Protein AF-A0A416TYQ8-F1 (afdb_monomer)

pLDDT: mean 75.51, std 12.9, range [42.41, 91.94]

Radius of gyration: 26.76 Å; Cα contacts (8 Å, |Δi|>4): 107; chains: 1; bounding box: 52×26×73 Å

Foldseek 3Di:
DADPPPRDDDDPVCLVVQADPVPRDRHPPVPPDCVVVLVVLVCQLVVLQVVLVCLLVVQLVVLLVQCADPVRDRPPVSSVVSNVVSNVVSVVSNVVSVVSVVVSVVVVVVD

Secondary structure (DSSP, 8-state):
-B-TTT-PBPPHHHHHTTB-TTT-PBP------THHHHHHHHHHHHHHHHHHHHHHHHHHHHHHHHTB-TTS-B-HHHHHHHHHHHHHHHHHHHHHHHHHHHHHHHHHHT-

Solvent-accessible surface area (backbone atoms only — not comparable to full-atom values): 6017 Å² total; per-residue (Å²): 102,62,42,94,83,78,65,46,75,50,50,76,64,36,55,72,69,26,32,40,88,88,74,70,46,72,46,86,56,76,70,81,69,62,60,66,58,55,54,49,50,56,49,49,18,54,48,33,41,52,50,15,52,46,39,37,56,50,23,52,55,45,15,66,67,65,12,36,45,102,86,66,47,78,35,65,70,50,23,52,51,45,32,49,53,22,48,52,52,16,52,52,42,29,50,51,14,51,51,48,41,49,52,49,54,50,56,62,74,76,106

Mean predicted aligned error: 15.18 Å

Structure (mmCIF, N/CA/C/O backbone):
data_AF-A0A416TYQ8-F1
#
_entry.id   AF-A0A416TYQ8-F1
#
loop_
_atom_site.group_PDB
_atom_site.id
_atom_site.type_symbol
_atom_site.label_atom_id
_atom_site.label_alt_id
_atom_site.label_comp_id
_atom_site.label_asym_id
_atom_site.label_entity_id
_atom_site.label_seq_id
_atom_site.pdbx_PDB_ins_code
_atom_site.Cartn_x
_atom_site.Cartn_y
_atom_site.Cartn_z
_atom_site.occupancy
_atom_site.B_iso_or_equiv
_atom_site.auth_seq_id
_atom_site.auth_comp_id
_atom_site.auth_asym_id
_atom_site.auth_atom_id
_atom_site.pdbx_PDB_model_num
ATOM 1 N N . MET A 1 1 ? -18.991 17.679 38.562 1.00 63.88 1 MET A N 1
ATOM 2 C CA . MET A 1 1 ? -20.433 17.371 38.404 1.00 63.88 1 MET A CA 1
ATOM 3 C C . MET A 1 1 ? -21.068 17.272 39.784 1.00 63.88 1 MET A C 1
ATOM 5 O O . MET A 1 1 ? -20.358 16.919 40.717 1.00 63.88 1 MET A O 1
ATOM 9 N N . LYS A 1 2 ? -22.349 17.619 39.946 1.00 67.56 2 LYS A N 1
ATOM 10 C CA . LYS A 1 2 ? -23.061 17.496 41.232 1.00 67.56 2 LYS A CA 1
ATOM 11 C C . LYS A 1 2 ? -23.978 16.284 41.198 1.00 67.56 2 LYS A C 1
ATOM 13 O O . LYS A 1 2 ? -24.562 15.996 40.157 1.00 67.56 2 LYS A O 1
ATOM 18 N N . CYS A 1 3 ? -24.085 15.578 42.317 1.00 68.00 3 CYS A N 1
ATOM 19 C CA . CYS A 1 3 ? -25.016 14.470 42.428 1.00 68.00 3 CYS A CA 1
ATOM 20 C C . CYS A 1 3 ? -26.431 15.044 42.406 1.00 68.00 3 CYS A C 1
ATOM 22 O O . CYS A 1 3 ? -26.747 15.929 43.201 1.00 68.00 3 CYS A O 1
ATOM 24 N N . THR A 1 4 ? -27.277 14.542 41.513 1.00 68.69 4 THR A N 1
ATOM 25 C CA . THR A 1 4 ? -28.647 15.033 41.302 1.00 68.69 4 THR A CA 1
ATOM 26 C C . THR A 1 4 ? -29.543 14.860 42.529 1.00 68.69 4 THR A C 1
ATOM 28 O O . THR A 1 4 ? -30.579 15.503 42.625 1.00 68.69 4 THR A O 1
ATOM 31 N N . GLU A 1 5 ? -29.137 14.011 43.475 1.00 71.06 5 GLU A N 1
ATOM 32 C CA . GLU A 1 5 ? -29.953 13.602 44.621 1.00 71.06 5 GLU A CA 1
ATOM 33 C C . GLU A 1 5 ? -29.480 14.221 45.930 1.00 71.06 5 GLU A C 1
ATOM 35 O O . GLU A 1 5 ? -30.285 14.742 46.692 1.00 71.06 5 GLU A O 1
ATOM 40 N N . CYS A 1 6 ? -28.173 14.191 46.202 1.00 73.12 6 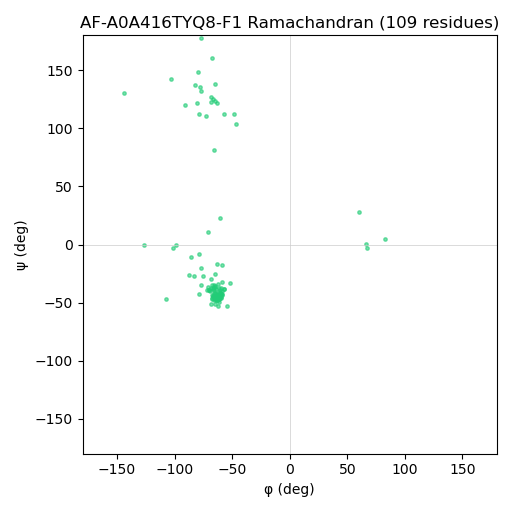CYS A N 1
ATOM 41 C CA . CYS A 1 6 ? -27.629 14.759 47.436 1.00 73.12 6 CYS A CA 1
ATOM 42 C C . CYS A 1 6 ? -26.994 16.140 47.248 1.00 73.12 6 CYS A C 1
ATOM 44 O O . CYS A 1 6 ? -26.508 16.720 48.214 1.00 73.12 6 CYS A O 1
ATOM 46 N N . GLY A 1 7 ? -26.937 16.666 46.019 1.00 70.06 7 GLY A N 1
ATOM 47 C CA . GLY A 1 7 ? -26.380 17.989 45.715 1.00 70.06 7 GLY A CA 1
ATOM 48 C C . GLY A 1 7 ? -24.869 18.127 45.941 1.00 70.06 7 GLY A C 1
ATOM 49 O O . GLY A 1 7 ? -24.304 19.180 45.642 1.00 70.06 7 GLY A O 1
ATOM 50 N N . LYS A 1 8 ? -24.201 17.075 46.436 1.00 76.94 8 LYS A N 1
ATOM 51 C CA . LYS A 1 8 ? -22.760 17.051 46.697 1.00 76.94 8 LYS A CA 1
ATOM 52 C C . LYS A 1 8 ? -21.981 17.174 45.388 1.00 76.94 8 LYS A C 1
ATOM 54 O O . LYS A 1 8 ? -22.319 16.537 44.386 1.00 76.94 8 LYS A O 1
ATOM 59 N N . GLU A 1 9 ? -20.915 17.966 45.405 1.00 76.25 9 GLU A N 1
ATOM 60 C CA . GLU A 1 9 ? -19.928 17.980 44.326 1.00 76.25 9 GLU A CA 1
ATOM 61 C C . GLU A 1 9 ? -19.157 16.663 44.305 1.00 76.25 9 GLU A C 1
ATOM 63 O O . GLU A 1 9 ? -18.557 16.265 45.303 1.00 76.25 9 GLU A O 1
ATOM 68 N N . LEU A 1 10 ? -19.204 15.976 43.165 1.00 67.38 10 LEU A N 1
ATOM 69 C CA . LEU A 1 10 ? -18.478 14.734 42.981 1.00 67.38 10 LEU A CA 1
ATOM 70 C C . LEU A 1 10 ? -17.003 14.987 42.728 1.00 67.38 10 LEU A C 1
ATOM 72 O O . LEU A 1 10 ? -16.651 15.732 41.803 1.00 67.38 10 LEU A O 1
ATOM 76 N N . THR A 1 11 ? -16.165 14.257 43.456 1.00 71.94 11 THR A N 1
ATOM 77 C CA . THR A 1 11 ? -14.738 14.145 43.147 1.00 71.94 11 THR A CA 1
ATOM 78 C C . THR A 1 11 ? -14.521 13.376 41.838 1.00 71.94 11 THR A C 1
ATOM 80 O O . THR A 1 11 ? -15.406 12.668 41.352 1.00 71.94 11 THR A O 1
ATOM 83 N N . ALA A 1 12 ? -13.341 13.528 41.231 1.00 67.38 12 ALA A N 1
ATOM 84 C CA . ALA A 1 12 ? -13.008 12.873 39.962 1.00 67.38 12 ALA A CA 1
ATOM 85 C C . ALA A 1 12 ? -13.106 11.334 40.038 1.00 67.38 12 ALA A C 1
ATOM 87 O O . ALA A 1 12 ? -13.504 10.697 39.067 1.00 67.38 12 ALA A O 1
ATOM 88 N N . GLU A 1 13 ? -12.815 10.748 41.204 1.00 65.19 13 GLU A N 1
ATOM 89 C CA . GLU A 1 13 ? -12.949 9.307 41.459 1.00 65.19 13 GLU A CA 1
ATOM 90 C C . GLU A 1 13 ? -14.413 8.851 41.554 1.00 65.19 13 GLU A C 1
ATOM 92 O O . GLU A 1 13 ? -14.776 7.811 41.012 1.00 65.19 13 GLU A O 1
ATOM 97 N N . GLU A 1 14 ? -15.293 9.641 42.180 1.00 65.00 14 GLU A N 1
ATOM 98 C CA . GLU A 1 14 ? -16.728 9.319 42.246 1.00 65.00 14 GLU A CA 1
ATOM 99 C C . GLU A 1 14 ? -17.392 9.435 40.857 1.00 65.00 14 GLU A C 1
ATOM 101 O O . GLU A 1 14 ? -18.347 8.718 40.552 1.00 65.00 14 GLU A O 1
ATOM 106 N N . GLN A 1 15 ? -16.869 10.316 39.993 1.00 63.31 15 GLN A N 1
ATOM 107 C CA . GLN A 1 15 ? -17.300 10.422 38.594 1.00 63.31 15 GLN A CA 1
ATOM 108 C C . GLN A 1 15 ? -16.832 9.219 37.763 1.00 63.31 15 GLN A C 1
ATOM 110 O O . GLN A 1 15 ? -17.585 8.751 36.913 1.00 63.31 15 GLN A O 1
ATOM 115 N N . SER A 1 16 ? -15.633 8.682 38.015 1.00 61.28 16 SER A N 1
ATOM 116 C CA . SER A 1 16 ? -15.116 7.522 37.274 1.00 61.28 16 SER A CA 1
ATOM 117 C C . SER A 1 16 ? -15.734 6.194 37.723 1.00 61.28 16 SER A C 1
ATOM 119 O O . SER A 1 16 ? -15.993 5.332 36.887 1.00 61.28 16 SER A O 1
ATOM 121 N N . GLN A 1 17 ? -16.037 6.037 39.016 1.00 65.94 17 GLN A N 1
ATOM 122 C CA . GLN A 1 17 ? -16.708 4.846 39.556 1.00 65.94 17 GLN A CA 1
ATOM 123 C C . GLN A 1 17 ? -18.226 4.831 39.315 1.00 65.94 17 GLN A C 1
ATOM 125 O O . GLN A 1 17 ? -18.887 3.831 39.609 1.00 65.94 17 GLN A O 1
ATOM 130 N N . GLY A 1 18 ? -18.801 5.929 38.811 1.00 63.72 18 GLY A N 1
ATOM 131 C CA . GLY A 1 18 ? -20.233 6.026 38.522 1.00 63.72 18 GLY A CA 1
ATOM 132 C C . GLY A 1 18 ? -21.106 5.822 39.761 1.00 63.72 18 GLY A C 1
ATOM 133 O O . GLY A 1 18 ? -22.222 5.326 39.652 1.00 63.72 18 GLY A O 1
ATOM 134 N N . THR A 1 19 ? -20.603 6.144 40.956 1.00 69.00 19 THR A N 1
ATOM 135 C CA . THR A 1 19 ? -21.332 5.972 42.221 1.00 69.00 19 THR A CA 1
ATOM 136 C C . THR A 1 19 ? -20.998 7.124 43.162 1.00 69.00 19 THR A C 1
ATOM 138 O O . THR A 1 19 ? -19.832 7.441 43.381 1.00 69.00 19 THR A O 1
ATOM 141 N N . CYS A 1 20 ? -22.016 7.767 43.736 1.00 71.56 20 CYS A N 1
ATOM 142 C CA . CYS A 1 20 ? -21.799 8.816 44.730 1.00 71.56 20 CYS A CA 1
ATOM 143 C C . CYS A 1 20 ? -21.529 8.195 46.107 1.00 71.56 20 CYS A C 1
ATOM 145 O O . CYS A 1 20 ? -22.407 7.522 46.647 1.00 71.56 20 CYS A O 1
ATOM 147 N N . SER A 1 21 ? -20.380 8.477 46.730 1.00 71.31 21 SER A N 1
ATOM 148 C CA . SER A 1 21 ? -20.043 7.936 48.062 1.00 71.31 21 SER A CA 1
ATOM 149 C C . SER A 1 21 ? -20.991 8.443 49.158 1.00 71.31 21 SER A C 1
ATOM 151 O O . SER A 1 21 ? -21.218 7.781 50.163 1.00 71.31 21 SER A O 1
ATOM 153 N N . SER A 1 22 ? -21.610 9.612 48.950 1.00 70.12 22 SER A N 1
ATOM 154 C CA . SER A 1 22 ? -22.479 10.237 49.955 1.00 70.12 22 SER A CA 1
ATOM 155 C C . SER A 1 22 ? -23.917 9.721 49.973 1.00 70.12 22 SER A C 1
ATOM 157 O O . SER A 1 22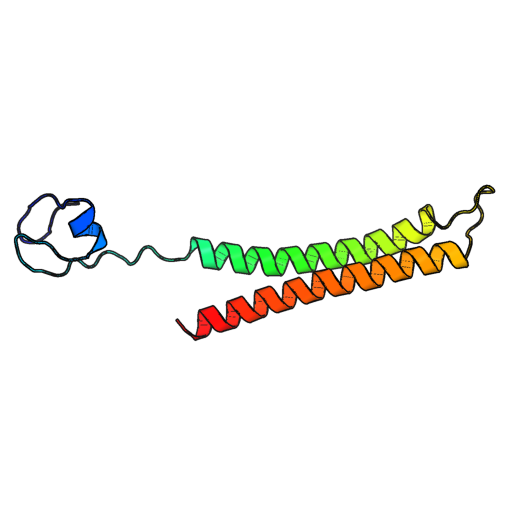 ? -24.567 9.837 51.005 1.00 70.12 22 SER A O 1
ATOM 159 N N . CYS A 1 23 ? -24.445 9.223 48.853 1.00 69.56 23 CYS A N 1
ATOM 160 C CA . CYS A 1 23 ? -25.824 8.718 48.784 1.00 69.56 23 CYS A CA 1
ATOM 161 C C . CYS A 1 23 ? -25.926 7.290 48.234 1.00 69.56 23 CYS A C 1
ATOM 163 O O . CYS A 1 23 ? -27.027 6.764 48.106 1.00 69.56 23 CYS A O 1
ATOM 165 N N . GLY A 1 24 ? -24.797 6.666 47.880 1.00 67.50 24 GLY A N 1
ATOM 166 C CA . GLY A 1 24 ? -24.721 5.301 47.353 1.00 67.50 24 GLY A CA 1
ATOM 167 C C . GLY A 1 24 ? -25.373 5.106 45.983 1.00 67.50 24 GLY A C 1
ATOM 168 O O . GLY A 1 24 ? -25.377 3.995 45.457 1.00 67.50 24 GLY A O 1
ATOM 169 N N . LYS A 1 25 ? -25.943 6.161 45.388 1.00 69.75 25 LYS A N 1
ATOM 170 C CA . LYS A 1 25 ? -26.672 6.062 44.127 1.00 69.75 25 LYS A CA 1
ATOM 171 C C . LYS A 1 25 ? -25.690 5.985 42.961 1.00 69.75 25 LYS A C 1
ATOM 173 O O . LYS A 1 25 ? -24.719 6.748 42.903 1.00 69.75 25 LYS A O 1
ATOM 178 N N . LYS A 1 26 ? -25.963 5.068 42.030 1.00 65.38 26 LYS A N 1
ATOM 179 C CA . LYS A 1 26 ? -25.241 4.990 40.761 1.00 65.38 26 LYS A CA 1
ATOM 180 C C . LYS A 1 26 ? -25.551 6.230 39.940 1.00 65.38 26 LYS A C 1
ATOM 182 O O . LYS A 1 26 ? -26.712 6.563 39.715 1.00 65.38 26 LYS A O 1
ATOM 187 N N . ILE A 1 27 ? -24.501 6.915 39.531 1.00 65.88 27 ILE A N 1
ATOM 188 C CA . ILE A 1 27 ? -24.577 8.006 38.580 1.00 65.88 27 ILE A CA 1
ATOM 189 C C . ILE A 1 27 ? -24.391 7.354 37.231 1.00 65.88 27 ILE A C 1
ATOM 191 O O . ILE A 1 27 ? -23.373 6.713 36.982 1.00 65.88 27 ILE A O 1
ATOM 195 N N . GLU A 1 28 ? -25.399 7.503 36.382 1.00 54.31 28 GLU A N 1
ATOM 196 C CA . GLU A 1 28 ? -25.277 7.203 34.967 1.00 54.31 28 GLU A CA 1
ATOM 197 C C . GLU A 1 28 ? -24.293 8.214 34.379 1.00 54.31 28 GLU A C 1
ATOM 199 O O . GLU A 1 28 ? -24.666 9.260 33.851 1.00 54.31 28 GLU A O 1
ATOM 204 N N . THR A 1 29 ? -22.998 7.952 34.538 1.00 52.62 29 THR A N 1
ATOM 205 C CA . THR A 1 29 ? -22.015 8.567 33.668 1.00 52.62 29 THR A CA 1
ATOM 206 C C . THR A 1 29 ? -22.336 8.047 32.274 1.00 52.62 29 THR A C 1
ATOM 208 O O . THR A 1 29 ? -22.359 6.826 32.089 1.00 52.62 29 THR A O 1
ATOM 211 N N . PRO A 1 30 ? -22.619 8.917 31.284 1.00 46.38 30 PRO A N 1
ATOM 212 C CA . PRO A 1 30 ? -22.638 8.457 29.910 1.00 46.38 30 PRO A CA 1
ATOM 213 C C . PRO A 1 30 ? -21.255 7.864 29.688 1.00 46.38 30 PRO A C 1
ATOM 215 O O . PRO A 1 30 ? -20.259 8.581 29.799 1.00 46.38 30 PRO A O 1
ATOM 218 N N . ALA A 1 31 ? -21.194 6.541 29.508 1.00 45.97 31 ALA A N 1
ATOM 219 C CA . ALA A 1 31 ? -19.959 5.843 29.216 1.00 45.97 31 ALA A CA 1
ATOM 220 C C . ALA A 1 31 ? -19.301 6.634 28.097 1.00 45.97 31 ALA A C 1
ATOM 222 O O . ALA A 1 31 ? -19.904 6.749 27.029 1.00 45.97 31 ALA A O 1
ATOM 223 N N . THR A 1 32 ? -18.162 7.271 28.391 1.00 42.94 32 THR A N 1
ATOM 224 C CA . THR A 1 32 ? -17.418 8.093 27.443 1.00 42.94 32 THR A CA 1
ATOM 225 C C . THR A 1 32 ? -17.333 7.289 26.166 1.00 42.94 32 THR A C 1
ATOM 227 O O . THR A 1 32 ? -16.665 6.260 26.109 1.00 42.94 32 THR A O 1
ATOM 230 N N . SER A 1 33 ? -18.152 7.671 25.194 1.00 42.41 33 SER A N 1
ATOM 231 C CA . SER A 1 33 ? -18.409 6.835 24.043 1.00 42.41 33 SER A CA 1
ATOM 232 C C . SER A 1 33 ? -17.093 6.722 23.294 1.00 42.41 33 SER A C 1
ATOM 234 O O . SER A 1 33 ? -16.544 7.750 22.894 1.00 42.41 33 SER A O 1
ATOM 236 N N . ASN A 1 34 ? -16.616 5.495 23.075 1.00 49.38 34 ASN A N 1
ATOM 237 C CA . ASN A 1 34 ? -15.459 5.148 22.235 1.00 49.38 34 ASN A CA 1
ATOM 238 C C . ASN A 1 34 ? -15.630 5.570 20.754 1.00 49.38 34 ASN A C 1
ATOM 240 O O . ASN A 1 34 ? -14.998 5.013 19.863 1.00 49.38 34 ASN A O 1
ATOM 244 N N . THR A 1 35 ? -16.489 6.546 20.470 1.00 49.38 35 THR A N 1
ATOM 245 C CA . THR A 1 35 ? -16.738 7.160 19.170 1.00 49.38 35 THR A CA 1
ATOM 246 C C . THR A 1 35 ? -15.438 7.632 18.522 1.00 49.38 35 THR A C 1
ATOM 248 O O . THR A 1 35 ? -15.304 7.545 17.307 1.00 49.38 35 THR A O 1
ATOM 251 N N . SER A 1 36 ? -14.444 8.075 19.305 1.00 51.97 36 SER A N 1
ATOM 252 C CA . SER A 1 36 ? -13.128 8.429 18.762 1.00 51.97 36 SER A CA 1
ATOM 253 C C . SER A 1 36 ? -12.369 7.217 18.215 1.00 51.97 36 SER A C 1
ATOM 255 O O . SER A 1 36 ? -11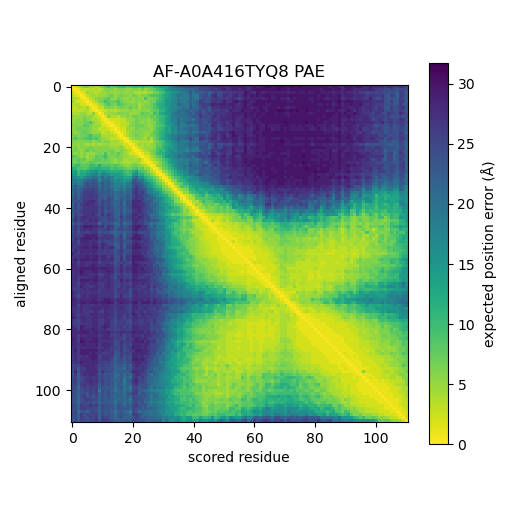.834 7.313 17.116 1.00 51.97 36 SER A O 1
ATOM 257 N N . GLU A 1 37 ? -12.352 6.081 18.922 1.00 53.22 37 GLU A N 1
ATOM 258 C CA . GLU A 1 37 ? -11.687 4.850 18.470 1.00 53.22 37 GLU A CA 1
ATOM 259 C C . GLU A 1 37 ? -12.378 4.238 17.253 1.00 53.22 37 GLU A C 1
ATOM 261 O O . GLU A 1 37 ? -11.688 3.854 16.307 1.00 53.22 37 GLU A O 1
ATOM 266 N N . GLU A 1 38 ? -13.717 4.188 17.249 1.00 50.62 38 GLU A N 1
ATOM 267 C CA . GLU A 1 38 ? -14.497 3.670 16.117 1.00 50.62 38 GLU A CA 1
ATOM 268 C C . GLU A 1 38 ? -14.252 4.489 14.844 1.00 50.62 38 GLU A C 1
ATOM 270 O O . GLU A 1 38 ? -13.958 3.932 13.782 1.00 50.62 38 GLU A O 1
ATOM 275 N N . ILE A 1 39 ? -14.287 5.822 14.940 1.00 57.00 39 ILE A N 1
ATOM 276 C CA . ILE A 1 39 ? -13.992 6.696 13.798 1.00 57.00 39 ILE A CA 1
ATOM 277 C C . ILE A 1 39 ? -12.548 6.484 13.319 1.00 57.00 39 ILE A C 1
ATOM 279 O O . ILE A 1 39 ? -12.323 6.360 12.114 1.00 57.00 39 ILE A O 1
ATOM 283 N N . TYR A 1 40 ? -11.581 6.381 14.23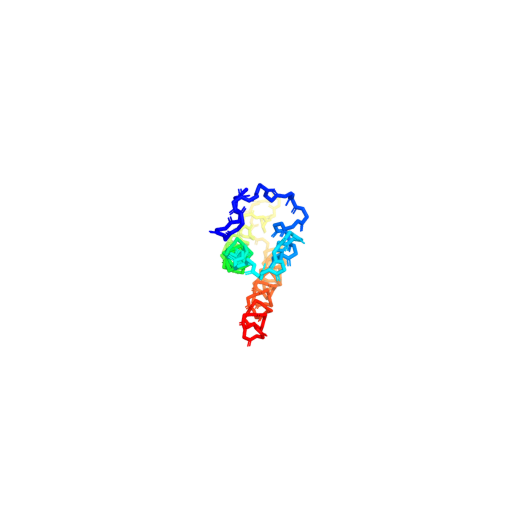9 1.00 55.47 40 TYR A N 1
ATOM 284 C CA . TYR A 1 40 ? -10.168 6.212 13.891 1.00 55.47 40 TYR A CA 1
ATOM 285 C C . TYR A 1 40 ? -9.899 4.896 13.157 1.00 55.47 40 TYR A C 1
ATOM 287 O O . TYR A 1 40 ? -9.258 4.898 12.110 1.00 55.47 40 TYR A O 1
ATOM 295 N N . THR A 1 41 ? -10.408 3.769 13.659 1.00 60.25 41 THR A N 1
ATOM 296 C CA . THR A 1 41 ? -10.140 2.452 13.050 1.00 60.25 41 THR A CA 1
ATOM 297 C C . THR A 1 41 ? -10.807 2.297 11.687 1.00 60.25 41 THR A C 1
ATOM 299 O O . THR A 1 41 ? -10.184 1.764 10.764 1.00 60.25 41 THR A O 1
ATOM 302 N N . THR A 1 42 ? -12.018 2.839 11.518 1.00 64.88 42 THR A N 1
ATOM 303 C CA . THR A 1 42 ? -12.705 2.836 10.216 1.00 64.88 42 THR A CA 1
ATOM 304 C C . THR A 1 42 ? -11.949 3.690 9.181 1.00 64.88 42 THR A C 1
ATOM 306 O O . THR A 1 42 ? -11.754 3.262 8.041 1.00 64.88 42 THR A O 1
ATOM 309 N N . LEU A 1 43 ? -11.444 4.865 9.586 1.00 69.25 43 LEU A N 1
ATOM 310 C CA . LEU A 1 43 ? -10.614 5.738 8.742 1.00 69.25 43 LEU A CA 1
ATOM 311 C C . LEU A 1 43 ? -9.264 5.112 8.382 1.00 69.25 43 LEU A C 1
ATOM 313 O O . LEU A 1 43 ? -8.804 5.252 7.247 1.00 69.25 43 LEU A O 1
ATOM 317 N N . VAL A 1 44 ? -8.624 4.414 9.320 1.00 72.12 44 VAL A N 1
ATOM 318 C CA . VAL A 1 44 ? -7.329 3.755 9.095 1.00 72.12 44 VAL A CA 1
ATOM 319 C C . VAL A 1 44 ? -7.476 2.620 8.077 1.00 72.12 44 VAL A C 1
ATOM 321 O O . VAL A 1 44 ? -6.743 2.589 7.092 1.00 72.12 44 VAL A O 1
ATOM 324 N N . GLY A 1 45 ? -8.474 1.742 8.224 1.00 68.50 45 GLY A N 1
ATOM 325 C CA . GLY A 1 45 ? -8.706 0.662 7.253 1.00 68.50 45 GLY A CA 1
ATOM 326 C C . GLY A 1 45 ? -8.992 1.186 5.838 1.00 68.50 45 GLY A C 1
ATOM 327 O O . GLY A 1 45 ? -8.438 0.691 4.852 1.00 68.50 45 GLY A O 1
ATOM 328 N N . GLN A 1 46 ? -9.804 2.241 5.731 1.00 75.12 46 GLN A N 1
ATOM 329 C CA . GLN A 1 46 ? -10.142 2.853 4.445 1.00 75.12 46 GLN A CA 1
ATOM 330 C C . GLN A 1 46 ? -8.954 3.602 3.817 1.00 75.12 46 GLN A C 1
ATOM 332 O O . GLN A 1 46 ? -8.737 3.506 2.606 1.00 75.12 46 GLN A O 1
ATOM 337 N N . SER A 1 47 ? -8.147 4.302 4.619 1.00 77.75 47 SER A N 1
ATOM 338 C CA . SER A 1 47 ? -6.956 5.012 4.134 1.00 77.75 47 SER A CA 1
ATOM 339 C C . SER A 1 47 ? -5.851 4.059 3.676 1.00 77.75 47 SER A C 1
ATOM 341 O O . SER A 1 47 ? -5.294 4.287 2.604 1.00 77.75 47 SER A O 1
ATOM 343 N N . LEU A 1 48 ? -5.594 2.944 4.375 1.00 78.44 48 LEU A N 1
ATOM 344 C CA . LEU A 1 48 ? -4.637 1.928 3.905 1.00 78.44 48 LEU A CA 1
ATOM 345 C C . LEU A 1 48 ? -5.031 1.343 2.543 1.00 78.44 48 LEU A C 1
ATOM 347 O O . LEU A 1 48 ? -4.168 1.109 1.695 1.00 78.44 48 LEU A O 1
ATOM 351 N N . LYS A 1 49 ? -6.332 1.152 2.294 1.00 76.25 49 LYS A N 1
ATOM 352 C CA . LYS A 1 49 ? -6.821 0.652 1.003 1.00 76.25 49 LYS A CA 1
ATOM 353 C C . LYS A 1 49 ? -6.548 1.646 -0.132 1.00 76.25 49 LYS A C 1
ATOM 355 O O . LYS A 1 49 ? -6.092 1.241 -1.200 1.00 76.25 49 LYS A O 1
ATOM 360 N N . ILE A 1 50 ? -6.761 2.940 0.119 1.00 83.50 50 ILE A N 1
ATOM 361 C CA . ILE A 1 50 ? -6.450 4.021 -0.831 1.00 83.50 50 ILE A CA 1
ATOM 362 C C . ILE A 1 50 ? -4.941 4.092 -1.091 1.00 83.50 50 ILE A C 1
ATOM 364 O O . ILE A 1 50 ? -4.522 4.141 -2.246 1.00 83.50 50 ILE A O 1
ATOM 368 N N . VAL A 1 51 ? -4.123 4.038 -0.036 1.00 85.50 51 VAL A N 1
ATOM 369 C CA . VAL A 1 51 ? -2.657 4.051 -0.155 1.00 85.50 51 VAL A CA 1
ATOM 370 C C . VAL A 1 51 ? -2.167 2.858 -0.975 1.00 85.50 51 VAL A C 1
ATOM 372 O O . VAL A 1 51 ? -1.336 3.040 -1.859 1.00 85.50 51 VAL A O 1
ATOM 375 N N . GLY A 1 52 ? -2.723 1.663 -0.764 1.00 81.50 52 GLY A N 1
ATOM 376 C CA . GLY A 1 52 ? -2.384 0.484 -1.565 1.00 81.50 52 GLY A CA 1
ATOM 377 C C . GLY A 1 52 ? -2.658 0.675 -3.063 1.00 81.50 52 GLY A C 1
ATOM 378 O O . GLY A 1 52 ? -1.797 0.371 -3.887 1.00 81.50 52 GLY A O 1
ATOM 379 N N . ILE A 1 53 ? -3.801 1.268 -3.429 1.00 83.56 53 ILE A N 1
ATOM 380 C CA . ILE A 1 53 ? -4.120 1.588 -4.834 1.00 83.56 53 ILE A CA 1
ATOM 381 C C . ILE A 1 53 ? -3.125 2.608 -5.403 1.00 83.56 53 ILE A C 1
ATOM 383 O O . ILE A 1 53 ? -2.646 2.437 -6.524 1.00 83.56 53 ILE A O 1
ATOM 387 N N . ILE A 1 54 ? -2.773 3.640 -4.631 1.00 88.38 54 ILE A N 1
ATOM 388 C CA . ILE A 1 54 ? -1.788 4.649 -5.047 1.00 88.38 54 ILE A CA 1
ATOM 389 C C . ILE A 1 54 ? -0.415 4.008 -5.267 1.00 88.38 54 ILE A C 1
ATOM 391 O O . ILE A 1 54 ? 0.248 4.336 -6.246 1.00 88.38 54 ILE A O 1
ATOM 395 N N . VAL A 1 55 ? 0.006 3.076 -4.411 1.00 88.06 55 VAL A N 1
ATOM 396 C CA . VAL A 1 55 ? 1.284 2.360 -4.560 1.00 88.06 55 VAL A CA 1
ATOM 397 C C . VAL A 1 55 ? 1.285 1.465 -5.800 1.00 88.06 55 VAL A C 1
ATOM 399 O O . VAL A 1 55 ? 2.304 1.396 -6.487 1.00 88.06 55 VAL A O 1
ATOM 402 N N . LEU A 1 56 ? 0.159 0.826 -6.131 1.00 87.88 56 LEU A N 1
ATOM 403 C CA . LEU A 1 56 ? 0.035 0.011 -7.344 1.00 87.88 56 LEU A CA 1
ATOM 404 C C . LEU A 1 56 ? 0.078 0.867 -8.615 1.00 87.88 56 LEU A C 1
ATOM 406 O O . LEU A 1 56 ? 0.877 0.606 -9.512 1.00 87.88 56 LEU A O 1
ATOM 410 N N . VAL A 1 57 ? -0.749 1.913 -8.692 1.00 88.81 57 VAL A N 1
ATOM 411 C CA . VAL A 1 57 ? -0.803 2.798 -9.869 1.00 88.81 57 VAL A CA 1
ATOM 412 C C . VAL A 1 57 ? 0.493 3.598 -10.000 1.00 88.81 57 VAL A C 1
ATOM 414 O O . VAL A 1 57 ? 1.101 3.654 -11.068 1.00 88.81 57 VAL A O 1
ATOM 417 N N . GLY A 1 58 ? 0.945 4.186 -8.895 1.00 88.06 58 GLY A N 1
ATOM 418 C CA . GLY A 1 58 ? 2.170 4.970 -8.825 1.00 88.06 58 GLY A CA 1
ATOM 419 C C . GLY A 1 58 ? 3.408 4.130 -9.099 1.00 88.06 58 GLY A C 1
ATOM 420 O O . GLY A 1 58 ? 4.298 4.590 -9.807 1.00 88.06 58 GLY A O 1
ATOM 421 N N . GLY A 1 59 ? 3.464 2.889 -8.621 1.00 87.62 59 GLY A N 1
ATOM 422 C CA . GLY A 1 59 ? 4.582 2.003 -8.919 1.00 87.62 59 GLY A CA 1
ATOM 423 C C . GLY A 1 59 ? 4.545 1.433 -10.335 1.00 87.62 59 GLY A C 1
ATOM 424 O O . GLY A 1 59 ? 5.612 1.241 -10.913 1.00 87.62 59 GLY A O 1
ATOM 425 N N . PHE A 1 60 ? 3.376 1.287 -10.967 1.00 87.81 60 PHE A N 1
ATOM 426 C CA . PHE A 1 60 ? 3.296 0.993 -12.403 1.00 87.81 60 PHE A CA 1
ATOM 427 C C . PHE A 1 60 ? 3.926 2.120 -13.238 1.00 87.81 60 PHE A C 1
ATOM 429 O O . PHE A 1 60 ? 4.801 1.875 -14.069 1.00 87.81 60 PHE A O 1
ATOM 436 N N . ILE A 1 61 ? 3.543 3.371 -12.963 1.00 89.88 61 ILE A N 1
ATOM 437 C CA . ILE A 1 61 ? 4.094 4.560 -13.637 1.00 89.88 61 ILE A CA 1
ATOM 438 C C . ILE A 1 61 ? 5.581 4.739 -13.291 1.00 89.88 61 ILE A C 1
ATOM 440 O O . ILE A 1 61 ? 6.408 4.977 -14.169 1.00 89.88 61 ILE A O 1
ATOM 444 N N . GLY A 1 62 ? 5.942 4.579 -12.018 1.00 87.38 62 GLY A N 1
ATOM 445 C CA . GLY A 1 62 ? 7.314 4.688 -11.529 1.00 87.38 62 GLY A CA 1
ATOM 446 C C . GLY A 1 62 ? 8.241 3.651 -12.155 1.00 87.38 62 GLY A C 1
ATOM 447 O O . GLY A 1 62 ? 9.364 3.984 -12.520 1.00 87.38 62 GLY A O 1
ATOM 448 N N . SER A 1 63 ? 7.758 2.429 -12.384 1.00 87.50 63 SER A N 1
ATOM 449 C CA . SER A 1 63 ? 8.537 1.377 -13.051 1.00 87.50 63 SER A CA 1
ATOM 450 C C . SER A 1 63 ? 8.904 1.757 -14.486 1.00 87.50 63 SER A C 1
ATOM 452 O O . SER A 1 63 ? 10.004 1.440 -14.932 1.00 87.50 63 SER A O 1
ATOM 454 N N . PHE A 1 64 ? 8.042 2.492 -15.196 1.00 86.00 64 PHE A N 1
ATOM 455 C CA . PHE A 1 64 ? 8.359 3.033 -16.524 1.00 86.00 64 PHE A CA 1
ATOM 456 C C . PHE A 1 64 ? 9.440 4.121 -16.492 1.00 86.00 64 PHE A C 1
ATOM 458 O O . PHE A 1 64 ? 10.232 4.226 -17.429 1.00 86.00 64 PHE A O 1
ATOM 465 N N . LEU A 1 65 ? 9.465 4.939 -15.438 1.00 86.12 65 LEU A N 1
ATOM 466 C CA . LEU A 1 65 ? 10.430 6.032 -15.292 1.00 86.12 65 LEU A CA 1
ATOM 467 C C . LEU A 1 65 ? 11.802 5.530 -14.829 1.00 86.12 65 LEU A C 1
ATOM 469 O O . LEU A 1 65 ? 12.820 5.973 -15.352 1.00 86.12 65 LEU A O 1
ATOM 473 N N . ILE A 1 66 ? 11.817 4.607 -13.866 1.00 86.44 66 ILE A N 1
ATOM 474 C CA . ILE A 1 66 ? 13.034 4.093 -13.218 1.00 86.44 66 ILE A CA 1
ATOM 475 C C . ILE A 1 66 ? 13.619 2.912 -14.001 1.00 86.44 66 ILE A C 1
ATOM 477 O O . ILE A 1 66 ? 14.822 2.686 -13.977 1.00 86.44 66 ILE A O 1
ATOM 481 N N . GLY A 1 67 ? 12.796 2.172 -14.747 1.00 84.12 67 GLY A N 1
ATOM 482 C CA . GLY A 1 67 ? 13.234 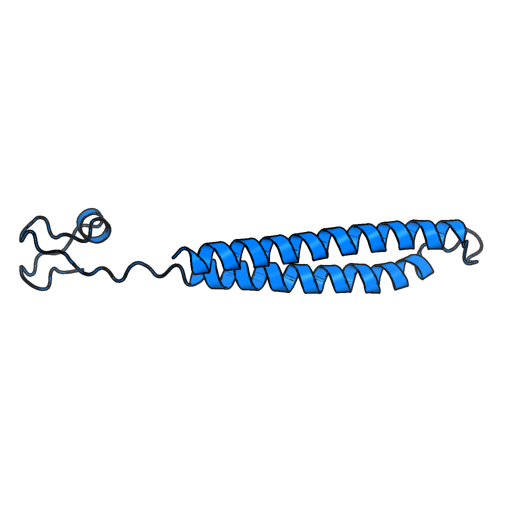1.043 -15.570 1.00 84.12 67 GLY A CA 1
ATOM 483 C C . GLY A 1 67 ? 14.041 1.426 -16.815 1.00 84.12 67 GLY A C 1
ATOM 484 O O . GLY A 1 67 ? 14.245 0.572 -17.676 1.00 84.12 67 GLY A O 1
ATOM 485 N N . LYS A 1 68 ? 14.464 2.687 -16.953 1.00 85.62 68 LYS A N 1
ATOM 486 C CA . LYS A 1 68 ? 15.291 3.153 -18.070 1.00 85.62 68 LYS A CA 1
ATOM 487 C C . LYS A 1 68 ? 16.763 2.829 -17.793 1.00 85.62 68 LYS A C 1
ATOM 489 O O . LYS A 1 68 ? 17.221 2.984 -16.666 1.00 85.62 68 LYS A O 1
ATOM 494 N N . ASP A 1 69 ? 17.480 2.356 -18.803 1.00 81.62 69 ASP A N 1
ATOM 495 C CA . ASP A 1 69 ? 18.929 2.157 -18.740 1.00 81.62 69 ASP A CA 1
ATOM 496 C C . ASP A 1 69 ? 19.696 3.485 -18.892 1.00 81.62 69 ASP A C 1
ATOM 498 O O . ASP A 1 69 ? 19.097 4.544 -19.102 1.00 81.62 69 ASP A O 1
ATOM 502 N N . ASP A 1 70 ? 21.030 3.434 -18.806 1.00 83.38 70 ASP A N 1
ATOM 503 C CA . ASP A 1 70 ? 21.912 4.609 -18.923 1.00 83.38 70 ASP A CA 1
ATOM 504 C C . ASP A 1 70 ? 21.774 5.355 -20.264 1.00 83.38 70 ASP A C 1
ATOM 506 O O . ASP A 1 70 ? 22.158 6.519 -20.383 1.00 83.38 70 ASP A O 1
ATOM 510 N N . TYR A 1 71 ? 21.196 4.704 -21.276 1.00 83.06 71 TYR A N 1
ATOM 511 C CA . TYR A 1 71 ? 20.943 5.264 -22.601 1.00 83.06 71 TYR A CA 1
ATOM 512 C C . TYR A 1 71 ? 19.495 5.760 -22.765 1.00 83.06 71 TYR A C 1
ATOM 514 O O . TYR A 1 71 ? 19.132 6.288 -23.818 1.00 83.06 71 TYR A O 1
ATOM 522 N N . GLY A 1 72 ? 18.664 5.628 -21.727 1.00 79.00 72 GLY A N 1
ATOM 523 C CA . GLY A 1 72 ? 17.270 6.060 -21.702 1.00 79.00 72 GLY A CA 1
ATOM 524 C C . GLY A 1 72 ? 16.283 5.073 -22.333 1.00 79.00 72 GLY A C 1
ATOM 525 O O . GLY A 1 72 ? 15.084 5.389 -22.411 1.00 79.00 72 GLY A O 1
ATOM 526 N N . TYR A 1 73 ? 16.735 3.891 -22.759 1.00 85.69 73 TYR A N 1
ATOM 527 C CA . TYR A 1 73 ? 15.866 2.831 -23.264 1.00 85.69 73 TYR A CA 1
ATOM 528 C C . TYR A 1 73 ? 15.228 2.070 -22.110 1.00 85.69 73 TYR A C 1
ATOM 530 O O . TYR A 1 73 ? 15.788 1.945 -21.026 1.00 85.69 73 TYR A O 1
ATOM 538 N N . LEU A 1 74 ? 14.014 1.566 -22.330 1.00 85.31 74 LEU A N 1
ATOM 539 C CA . LEU A 1 74 ? 13.324 0.780 -21.316 1.00 85.31 74 LEU A CA 1
ATOM 5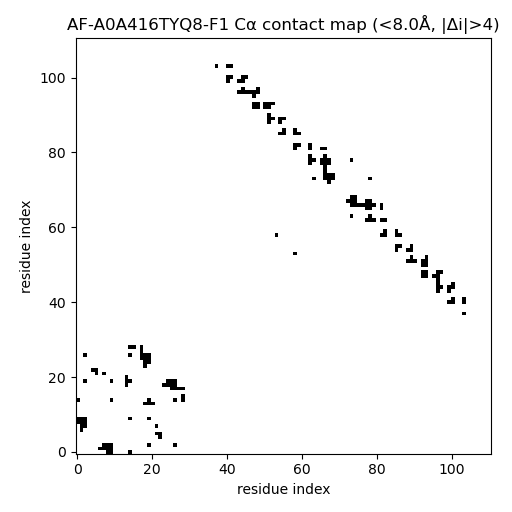40 C C . LEU A 1 74 ? 13.984 -0.603 -21.211 1.00 85.31 74 LEU A C 1
ATOM 542 O O . LEU A 1 74 ? 13.837 -1.437 -22.106 1.00 85.31 74 LEU A O 1
ATOM 546 N N . SER A 1 75 ? 14.669 -0.859 -20.101 1.00 90.00 75 SER A N 1
ATOM 547 C CA . SER A 1 75 ? 15.148 -2.194 -19.763 1.00 90.00 75 SER A CA 1
ATOM 548 C C . SER A 1 75 ? 13.987 -3.006 -19.207 1.00 90.00 75 SER A C 1
ATOM 550 O O . SER A 1 75 ? 13.494 -2.745 -18.108 1.00 90.00 75 SER A O 1
ATOM 552 N N . TYR A 1 76 ? 13.557 -4.027 -19.952 1.00 85.81 76 TYR A N 1
ATOM 553 C CA . TYR A 1 76 ? 12.477 -4.912 -19.514 1.00 85.81 76 TYR A CA 1
ATOM 554 C C . TYR A 1 76 ? 12.785 -5.575 -18.168 1.00 85.81 76 TYR A C 1
ATOM 556 O O . TYR A 1 76 ? 11.897 -5.671 -17.326 1.00 85.81 76 TYR A O 1
ATOM 564 N N . SER A 1 77 ? 14.037 -5.975 -17.923 1.00 88.00 77 SER A N 1
ATOM 565 C CA . SER A 1 77 ? 14.425 -6.601 -16.653 1.00 88.00 77 SER A CA 1
ATOM 566 C C . SER A 1 77 ? 14.234 -5.649 -15.472 1.00 88.00 77 SER A C 1
ATOM 568 O O . SER A 1 77 ? 13.635 -6.029 -14.466 1.00 88.00 77 SER A O 1
ATOM 570 N N . SER A 1 78 ? 14.704 -4.405 -15.597 1.00 87.88 78 SER A N 1
ATOM 571 C CA . SER A 1 78 ? 14.554 -3.398 -14.543 1.00 87.88 78 SER A CA 1
ATOM 572 C C . SER A 1 78 ? 13.087 -3.017 -14.359 1.00 87.88 78 SER A C 1
ATOM 574 O O . SER A 1 78 ? 12.596 -2.989 -13.233 1.00 87.88 78 SER A O 1
ATOM 576 N N . PHE A 1 79 ? 12.358 -2.806 -15.459 1.00 89.00 79 PHE A N 1
ATOM 577 C CA .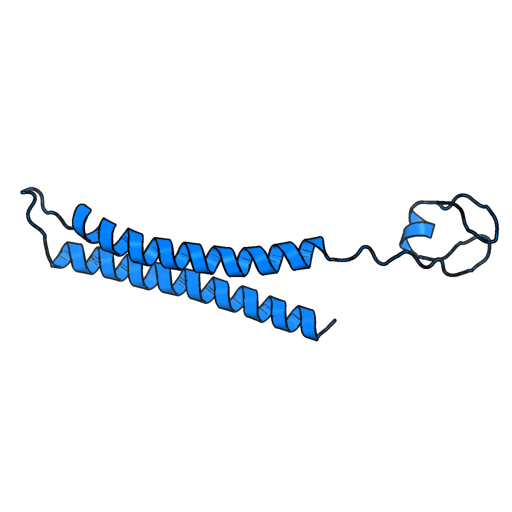 PHE A 1 79 ? 10.925 -2.522 -15.437 1.00 89.00 79 PHE A CA 1
ATOM 578 C C . PHE A 1 79 ? 10.138 -3.593 -14.669 1.00 89.00 79 PHE A C 1
ATOM 580 O O . PHE A 1 79 ? 9.416 -3.263 -13.729 1.00 89.00 79 PHE A O 1
ATOM 587 N N . PHE A 1 80 ? 10.305 -4.872 -15.022 1.00 89.00 80 PHE A N 1
ATOM 588 C CA . PHE A 1 80 ? 9.590 -5.962 -14.357 1.00 89.00 80 PHE A CA 1
ATOM 589 C C . PHE A 1 80 ? 10.008 -6.127 -12.898 1.00 89.00 80 PHE A C 1
ATOM 591 O O . PHE A 1 80 ? 9.155 -6.430 -12.068 1.00 89.00 80 PHE A O 1
ATOM 598 N N . PHE A 1 81 ? 11.278 -5.890 -12.561 1.00 91.12 81 PHE A N 1
ATOM 599 C CA . PHE A 1 81 ? 11.738 -5.937 -11.176 1.00 91.12 81 PHE A CA 1
ATOM 600 C C . PHE A 1 81 ? 11.031 -4.885 -10.309 1.00 91.12 81 PHE A C 1
ATOM 602 O O . PHE A 1 81 ? 10.413 -5.231 -9.301 1.00 91.12 81 PHE A O 1
ATOM 609 N N . TYR A 1 82 ? 11.052 -3.614 -10.724 1.00 88.94 82 TYR A N 1
ATOM 610 C CA . TYR A 1 82 ? 10.386 -2.538 -9.981 1.00 88.94 82 TYR A CA 1
ATOM 611 C C . TYR A 1 82 ? 8.865 -2.708 -9.952 1.00 88.94 82 TYR A C 1
ATOM 613 O O . TYR A 1 82 ? 8.241 -2.473 -8.912 1.00 88.94 82 TYR A O 1
ATOM 621 N N . LEU A 1 83 ? 8.281 -3.199 -11.047 1.00 89.94 83 LEU A N 1
ATOM 622 C CA . LEU A 1 83 ? 6.856 -3.493 -11.116 1.00 89.94 83 LEU A CA 1
ATOM 623 C C . LEU A 1 83 ? 6.480 -4.587 -10.114 1.00 89.94 83 LEU A 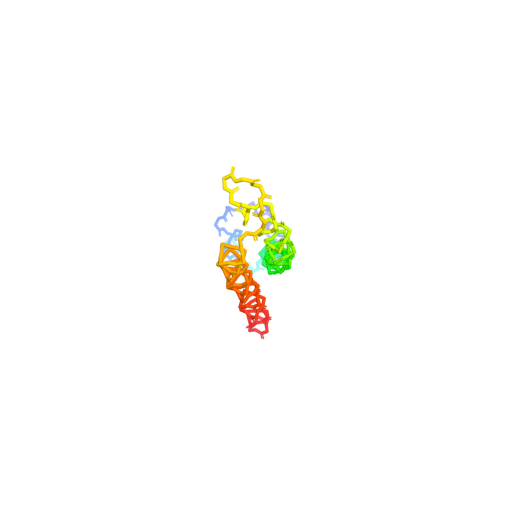C 1
ATOM 625 O O . LEU A 1 83 ? 5.505 -4.443 -9.383 1.00 89.94 83 LEU A O 1
ATOM 629 N N . PHE A 1 84 ? 7.267 -5.658 -10.035 1.00 91.75 84 PHE A N 1
ATOM 630 C CA . PHE A 1 84 ? 7.011 -6.767 -9.121 1.00 91.75 84 PHE A CA 1
ATOM 631 C C . PHE A 1 84 ? 7.115 -6.333 -7.654 1.00 91.75 84 PHE A C 1
ATOM 633 O O . PHE A 1 84 ? 6.246 -6.666 -6.847 1.00 91.75 84 PHE A O 1
ATOM 640 N N . VAL A 1 85 ? 8.124 -5.522 -7.320 1.00 90.69 85 VAL A N 1
ATOM 641 C CA . VAL A 1 85 ? 8.274 -4.931 -5.980 1.00 90.69 85 VAL A CA 1
ATOM 642 C C . VAL A 1 85 ? 7.070 -4.052 -5.630 1.00 90.69 85 VAL A C 1
ATOM 644 O O . VAL A 1 85 ? 6.531 -4.167 -4.528 1.00 90.69 85 VAL A O 1
ATOM 647 N N . SER A 1 86 ? 6.604 -3.219 -6.565 1.00 90.25 86 SER A N 1
ATOM 648 C CA . SER A 1 86 ? 5.407 -2.390 -6.375 1.00 90.25 86 SER A CA 1
ATOM 649 C C . SER A 1 86 ? 4.144 -3.229 -6.178 1.00 90.25 86 SER A C 1
ATOM 651 O O . SER A 1 86 ? 3.363 -2.936 -5.272 1.00 90.25 86 SER A O 1
ATOM 653 N N . VAL A 1 87 ? 3.952 -4.282 -6.977 1.00 91.50 87 VAL A N 1
ATOM 654 C CA . VAL A 1 87 ? 2.779 -5.161 -6.884 1.00 91.50 87 VAL A CA 1
ATOM 655 C C . VAL A 1 87 ? 2.745 -5.883 -5.542 1.00 91.50 87 VAL A C 1
ATOM 657 O O . VAL A 1 87 ? 1.717 -5.854 -4.865 1.00 91.50 87 VAL A O 1
ATOM 660 N N . ILE A 1 88 ? 3.863 -6.478 -5.117 1.00 91.94 88 ILE A N 1
ATOM 661 C CA . ILE A 1 88 ? 3.947 -7.146 -3.811 1.00 91.94 88 ILE A CA 1
ATOM 662 C C . ILE A 1 88 ? 3.731 -6.140 -2.679 1.00 91.94 88 ILE A C 1
ATOM 664 O O . ILE A 1 88 ? 2.921 -6.391 -1.789 1.00 91.94 88 ILE A O 1
ATOM 668 N N . GLY A 1 89 ? 4.410 -4.990 -2.717 1.00 89.44 89 GLY A N 1
ATOM 669 C CA . GLY A 1 89 ? 4.263 -3.956 -1.693 1.00 89.44 89 GLY A CA 1
ATOM 670 C C . GLY A 1 89 ? 2.827 -3.438 -1.588 1.00 89.44 89 GLY A C 1
ATOM 671 O O . GLY A 1 89 ? 2.276 -3.355 -0.491 1.00 89.44 89 GLY A O 1
ATOM 672 N N . GLY A 1 90 ? 2.191 -3.162 -2.728 1.00 87.44 90 GLY A N 1
ATOM 673 C CA . GLY A 1 90 ? 0.797 -2.734 -2.801 1.00 87.44 90 GLY A CA 1
ATOM 674 C C . GLY A 1 90 ? -0.162 -3.781 -2.237 1.00 87.44 90 GLY A C 1
ATOM 675 O O . GLY A 1 90 ? -0.994 -3.449 -1.394 1.00 87.44 90 GLY A O 1
ATOM 676 N N . LEU A 1 91 ? 0.002 -5.053 -2.619 1.00 88.75 91 LEU A N 1
ATOM 677 C CA . LEU A 1 91 ? -0.807 -6.160 -2.097 1.00 88.75 91 LEU A CA 1
ATOM 678 C C . LEU A 1 91 ? -0.666 -6.323 -0.580 1.00 88.75 91 LEU A C 1
ATOM 680 O O . LEU A 1 91 ? -1.673 -6.520 0.100 1.00 88.75 91 LEU A O 1
ATOM 684 N N . LEU A 1 92 ? 0.548 -6.206 -0.034 1.00 89.88 92 LEU A N 1
ATOM 685 C CA . LEU A 1 92 ? 0.779 -6.300 1.411 1.00 89.88 92 LEU A CA 1
ATOM 686 C C . LEU A 1 92 ? 0.092 -5.161 2.176 1.00 89.88 92 LEU A C 1
ATOM 688 O O . LEU A 1 92 ? -0.555 -5.411 3.193 1.00 89.88 92 LEU A O 1
ATOM 692 N N . ILE A 1 93 ? 0.189 -3.923 1.681 1.00 87.00 93 ILE A N 1
ATOM 693 C CA . ILE A 1 93 ? -0.451 -2.753 2.306 1.00 87.00 93 ILE A CA 1
ATOM 694 C C . ILE A 1 93 ? -1.977 -2.871 2.236 1.00 87.00 93 ILE A C 1
ATOM 696 O O . ILE A 1 93 ? -2.662 -2.670 3.242 1.00 87.00 93 ILE A O 1
ATOM 700 N N . THR A 1 94 ? -2.522 -3.235 1.071 1.00 85.38 94 THR A N 1
ATOM 701 C CA . THR A 1 94 ? -3.964 -3.455 0.909 1.00 85.38 94 THR A CA 1
ATOM 702 C C . THR A 1 94 ? -4.455 -4.587 1.810 1.00 85.38 94 THR A C 1
ATOM 704 O O . THR A 1 94 ? -5.467 -4.415 2.489 1.00 85.38 94 THR A O 1
ATOM 707 N N . GLY A 1 95 ? -3.719 -5.699 1.882 1.00 84.44 95 GLY A N 1
ATOM 708 C CA . GLY A 1 95 ? -4.033 -6.826 2.759 1.00 84.44 95 GLY A CA 1
ATOM 709 C C . GLY A 1 95 ? -4.045 -6.434 4.238 1.00 84.44 95 GLY A C 1
ATOM 710 O O . GLY A 1 95 ? -4.983 -6.778 4.953 1.00 84.44 95 GLY A O 1
ATOM 711 N N . MET A 1 96 ? -3.072 -5.635 4.693 1.00 85.44 96 MET A N 1
ATOM 712 C CA . MET A 1 96 ? -3.086 -5.078 6.053 1.00 85.44 96 MET A CA 1
ATOM 713 C C . MET A 1 96 ? -4.316 -4.198 6.307 1.00 85.44 96 MET A C 1
ATOM 715 O O . MET A 1 96 ? -4.931 -4.310 7.366 1.00 85.44 96 MET A O 1
ATOM 719 N N . GLY A 1 97 ? -4.718 -3.370 5.338 1.00 80.44 97 GLY A N 1
ATOM 720 C CA . GLY A 1 97 ? -5.937 -2.562 5.439 1.00 80.44 97 GLY A CA 1
ATOM 721 C C . GLY A 1 97 ? -7.201 -3.408 5.638 1.00 80.44 97 GLY A C 1
ATOM 722 O O . GLY A 1 97 ? -8.053 -3.065 6.461 1.00 80.44 97 GLY A O 1
ATOM 723 N N . GLU A 1 98 ? -7.306 -4.545 4.943 1.00 81.06 98 GLU A N 1
ATOM 724 C CA . GLU A 1 98 ? -8.428 -5.476 5.117 1.00 81.06 98 GLU A CA 1
ATOM 725 C C . GLU A 1 98 ? -8.395 -6.194 6.467 1.00 81.06 98 GLU A C 1
ATOM 727 O O . GLU A 1 98 ? -9.442 -6.318 7.103 1.00 81.06 98 GLU A O 1
ATOM 732 N N . ILE A 1 99 ? -7.213 -6.587 6.953 1.00 84.44 99 ILE A N 1
ATOM 733 C CA . ILE A 1 99 ? -7.053 -7.189 8.287 1.00 84.44 99 ILE A CA 1
ATOM 734 C C . ILE A 1 99 ? -7.507 -6.211 9.376 1.00 84.44 99 ILE A C 1
ATOM 736 O O . ILE A 1 99 ? -8.269 -6.601 10.259 1.00 84.44 99 ILE A O 1
ATOM 740 N N . VAL A 1 100 ? -7.099 -4.940 9.301 1.00 82.00 100 VAL A N 1
ATOM 741 C CA . VAL A 1 100 ? -7.512 -3.907 10.269 1.00 82.00 100 VAL A CA 1
ATOM 742 C C . VAL A 1 100 ? -9.028 -3.702 10.236 1.00 82.00 100 VAL A C 1
ATOM 744 O O . VAL A 1 100 ? -9.668 -3.674 11.288 1.00 82.00 100 VAL A O 1
ATOM 747 N N . ASN A 1 101 ?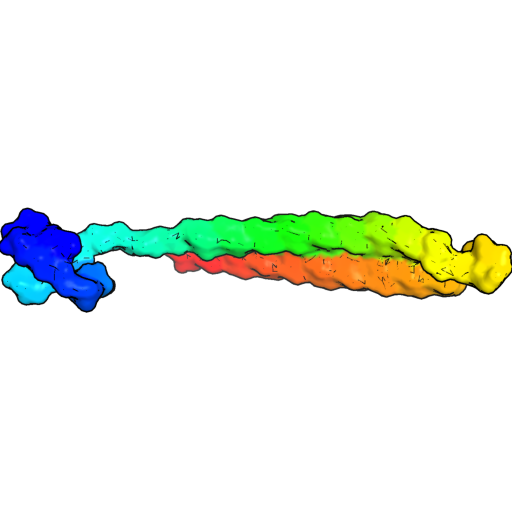 -9.622 -3.624 9.043 1.00 79.81 101 ASN A N 1
ATOM 748 C CA . ASN A 1 101 ? -11.070 -3.470 8.893 1.00 79.81 101 ASN A CA 1
ATOM 749 C C . ASN A 1 101 ? -11.849 -4.697 9.412 1.00 79.81 101 ASN A C 1
ATOM 751 O O . ASN A 1 101 ? -12.924 -4.570 10.007 1.00 79.81 101 ASN A O 1
ATOM 755 N N . PHE A 1 102 ? -11.295 -5.896 9.227 1.00 80.31 102 PHE A N 1
ATOM 756 C CA . PHE A 1 102 ? -11.864 -7.135 9.750 1.00 80.31 102 PHE A CA 1
ATOM 757 C C . PHE A 1 102 ? -11.797 -7.193 11.281 1.00 80.31 102 PHE A C 1
ATOM 759 O O . PHE A 1 102 ? -12.809 -7.473 11.926 1.00 80.31 102 PHE A O 1
ATOM 766 N N . LEU A 1 103 ? -10.644 -6.854 11.869 1.00 81.06 103 LEU A N 1
ATOM 767 C CA . LEU A 1 103 ? -10.458 -6.791 13.322 1.00 81.06 103 LEU A CA 1
ATOM 768 C C . LEU A 1 103 ? -11.429 -5.792 13.959 1.00 81.06 103 LEU A C 1
ATOM 770 O O . LEU A 1 103 ? -12.076 -6.094 14.960 1.00 81.06 103 LEU A O 1
ATOM 774 N N . TYR A 1 104 ? -11.595 -4.633 13.321 1.00 76.38 104 TYR A N 1
ATOM 775 C CA . TYR A 1 104 ? -12.566 -3.626 13.727 1.00 76.38 104 TYR A CA 1
ATOM 776 C C . TYR A 1 104 ? -14.005 -4.157 13.702 1.00 76.38 104 TYR A C 1
ATOM 778 O O . TYR A 1 104 ? -14.751 -4.007 14.671 1.00 76.38 104 TYR A O 1
ATOM 786 N N . THR A 1 105 ? -14.383 -4.845 12.623 1.00 77.12 105 THR A N 1
ATOM 787 C CA . THR A 1 105 ? -15.717 -5.445 12.482 1.00 77.12 105 THR A CA 1
ATOM 788 C C . THR A 1 105 ? -15.995 -6.482 13.574 1.00 77.12 105 THR A C 1
ATOM 790 O O . THR A 1 105 ? -17.111 -6.537 14.095 1.00 77.12 105 THR A O 1
ATOM 793 N N . ILE A 1 106 ? -14.994 -7.287 13.946 1.00 80.75 106 ILE A N 1
ATOM 794 C CA . ILE A 1 106 ? -15.097 -8.246 15.054 1.00 80.75 106 ILE A CA 1
ATOM 795 C C . ILE A 1 106 ? -15.277 -7.518 16.390 1.00 80.75 106 ILE A C 1
ATOM 797 O O . ILE A 1 106 ? -16.225 -7.824 17.112 1.00 80.75 106 ILE A O 1
ATOM 801 N N . CYS A 1 107 ? -14.424 -6.536 16.699 1.00 74.50 107 CYS A N 1
ATOM 802 C CA . CYS A 1 107 ? -14.522 -5.756 17.937 1.00 74.50 107 CYS A CA 1
ATOM 803 C C . CYS A 1 107 ? -15.884 -5.070 18.083 1.00 74.50 107 CYS A C 1
ATOM 805 O O . CYS A 1 107 ? -16.448 -5.054 19.174 1.00 74.50 107 CYS A O 1
ATOM 807 N N . LYS A 1 108 ? -16.445 -4.563 16.980 1.00 73.31 108 LYS A N 1
ATOM 808 C CA . LYS A 1 108 ? -17.777 -3.955 16.967 1.00 73.31 108 LYS A CA 1
ATOM 809 C C . LYS A 1 108 ? -18.899 -4.957 17.244 1.00 73.31 108 LYS A C 1
ATOM 811 O O . LYS A 1 108 ? -19.862 -4.604 17.907 1.00 73.31 108 LYS A O 1
ATOM 816 N N . LYS A 1 109 ? -18.802 -6.188 16.732 1.00 73.31 109 LYS A N 1
ATOM 817 C CA . LYS A 1 109 ? -19.819 -7.235 16.950 1.00 73.31 109 LYS A CA 1
ATOM 818 C C . LYS A 1 109 ? -19.755 -7.883 18.337 1.00 73.31 109 LYS A C 1
ATOM 820 O O . LYS A 1 109 ? -20.722 -8.523 18.734 1.00 73.31 109 LYS A O 1
ATOM 825 N N . LEU A 1 110 ? -18.619 -7.777 19.026 1.00 68.81 110 LEU A N 1
ATOM 826 C CA . LEU A 1 110 ? -18.415 -8.294 20.385 1.00 68.81 110 LEU A CA 1
ATOM 827 C C . LEU A 1 110 ? -18.861 -7.315 21.484 1.00 68.81 110 LEU A C 1
ATOM 829 O O . LEU A 1 110 ? -18.886 -7.707 22.649 1.00 68.81 110 LEU A O 1
ATOM 833 N N . LYS A 1 111 ? -19.170 -6.066 21.125 1.00 51.47 111 LYS A N 1
ATOM 834 C CA . LYS A 1 111 ? -19.620 -5.007 22.032 1.00 51.47 111 LYS A CA 1
ATOM 835 C C . LYS A 1 111 ? -21.141 -4.896 22.024 1.00 51.47 111 LYS A C 1
ATOM 837 O O . LYS A 1 111 ? -21.692 -4.631 23.113 1.00 51.47 111 LYS A O 1
#

Nearest PDB structures (foldseek):
  8b6h-assembly1_EG  TM=5.808E-01  e=4.998E-01  Tetrahymena thermophila SB210
  1t98-assembly1_B  TM=4.889E-01  e=8.767E+00  Escherichia coli

Sequence (111 aa):
MKCTECGKELTAEEQSQGTCSSCGKKIETPATSNTSEEIYTTLVGQSLKIVGIIVLVGGFIGSFLIGKDDYGYLSYSSFFFYLFVSVIGGLLITGMGEIVNFLYTICKKLK